Protein AF-A0A418NE72-F1 (afdb_monomer_lite)

Foldseek 3Di:
DVVVVVVVVVVCCVVVVPPPAAEEEFEDEPPDDPVNRQVVCCVVPNHRPPRHHYDYHYDDPDPPPD

Radius of gyration: 20.43 Å; chains: 1; bounding box: 55×31×47 Å

Sequence (66 aa):
MRSLKRRLDALDRAANPPAFKPWHRIILDEGQSEEDGIAAYEAEHGPLGEDSCFFIRFISPEPRHA

Secondary structure (DSSP, 8-state):
-HHHHHHHHHHHHHHS------EEEEEEETT--HHHHHHHHHHHH----TT-EEEEEEEPPP----

Structure (mmCIF, N/CA/C/O backbone):
data_AF-A0A418NE72-F1
#
_entry.id   AF-A0A418NE72-F1
#
loop_
_atom_site.group_PDB
_atom_site.id
_atom_site.type_symbol
_atom_site.label_atom_id
_atom_site.label_alt_id
_atom_site.label_comp_id
_atom_site.label_asym_id
_atom_site.label_entity_id
_atom_site.label_seq_id
_atom_site.pdbx_PDB_ins_code
_atom_site.Cartn_x
_atom_site.Cartn_y
_atom_site.Cartn_z
_atom_site.occupancy
_atom_site.B_iso_or_equiv
_atom_site.auth_seq_id
_atom_site.auth_comp_id
_atom_site.auth_asym_id
_atom_site.auth_atom_id
_atom_site.pdbx_PDB_model_num
ATOM 1 N N . MET A 1 1 ? 18.137 20.993 -35.006 1.00 56.84 1 MET A N 1
ATOM 2 C CA . MET A 1 1 ? 18.150 20.920 -33.521 1.00 56.84 1 MET A CA 1
ATOM 3 C C . MET A 1 1 ? 17.190 19.896 -32.889 1.00 56.84 1 MET A C 1
ATOM 5 O O . MET A 1 1 ? 17.519 19.395 -31.825 1.00 56.84 1 MET A O 1
ATOM 9 N N . ARG A 1 2 ? 16.056 19.504 -33.505 1.00 62.22 2 ARG A N 1
ATOM 10 C CA . ARG A 1 2 ? 15.110 18.512 -32.920 1.00 62.22 2 ARG A CA 1
ATOM 11 C C . ARG A 1 2 ? 15.694 17.113 -32.629 1.00 62.22 2 ARG A C 1
ATOM 13 O O . ARG A 1 2 ? 15.206 16.435 -31.735 1.00 62.22 2 ARG A O 1
ATOM 20 N N . SER A 1 3 ? 16.720 16.687 -33.369 1.00 77.19 3 SER A N 1
ATOM 21 C CA . SER A 1 3 ? 17.343 15.356 -33.236 1.00 77.19 3 SER A CA 1
ATOM 22 C C . SER A 1 3 ? 18.236 15.221 -31.992 1.00 77.19 3 SER A C 1
ATOM 24 O O . SER A 1 3 ? 18.194 14.196 -31.315 1.00 77.19 3 SER A O 1
ATOM 26 N N . LEU A 1 4 ? 18.985 16.274 -31.638 1.00 85.81 4 LEU A N 1
ATOM 27 C CA . LEU A 1 4 ? 19.892 16.249 -30.485 1.00 85.81 4 LEU A CA 1
ATOM 28 C C . LEU A 1 4 ? 19.121 16.181 -29.161 1.00 85.81 4 LEU A C 1
ATOM 30 O O . LEU A 1 4 ? 19.455 15.365 -28.312 1.00 85.81 4 LEU A O 1
ATOM 34 N N . LYS A 1 5 ? 18.041 16.964 -29.031 1.00 83.56 5 LYS A N 1
ATOM 35 C CA . LYS A 1 5 ? 17.171 16.941 -27.846 1.00 83.56 5 LYS A CA 1
ATOM 36 C C . LYS A 1 5 ? 16.594 15.544 -27.590 1.00 83.56 5 LYS A C 1
ATOM 38 O O . LYS A 1 5 ? 16.700 15.038 -26.488 1.00 83.56 5 LYS A O 1
ATOM 43 N N . ARG A 1 6 ? 16.084 14.877 -28.632 1.00 81.81 6 ARG A N 1
ATOM 44 C CA . ARG A 1 6 ? 15.546 13.507 -28.518 1.00 81.81 6 ARG A CA 1
ATOM 45 C C . ARG A 1 6 ? 16.590 12.486 -28.071 1.00 81.81 6 ARG A C 1
ATOM 47 O O . ARG A 1 6 ? 16.262 11.576 -27.323 1.00 81.81 6 ARG A O 1
ATOM 54 N N . ARG A 1 7 ? 17.828 12.613 -28.556 1.00 86.12 7 ARG A N 1
ATOM 55 C CA . ARG A 1 7 ? 18.938 11.742 -28.146 1.00 86.12 7 ARG A CA 1
ATOM 56 C C . ARG A 1 7 ? 19.323 11.970 -26.690 1.00 86.12 7 ARG A C 1
ATOM 58 O O . ARG A 1 7 ? 19.562 10.998 -25.986 1.00 86.12 7 ARG A O 1
ATOM 65 N N . LEU A 1 8 ? 19.343 13.227 -26.252 1.00 87.50 8 LEU A N 1
ATOM 66 C CA . LEU A 1 8 ? 19.612 13.570 -24.861 1.00 87.50 8 LEU A CA 1
ATOM 67 C C . LEU A 1 8 ? 18.506 13.045 -23.936 1.00 87.50 8 LEU A C 1
ATOM 69 O O . LEU A 1 8 ? 18.820 12.365 -22.970 1.00 87.50 8 LEU A O 1
ATOM 73 N N . ASP A 1 9 ? 17.234 13.245 -24.293 1.00 81.44 9 ASP A N 1
ATOM 74 C CA . ASP A 1 9 ? 16.088 12.730 -23.528 1.00 81.44 9 ASP A CA 1
ATOM 75 C C . ASP A 1 9 ? 16.100 11.189 -23.437 1.00 81.44 9 ASP A C 1
ATOM 77 O O . ASP A 1 9 ? 15.707 10.612 -22.426 1.00 81.44 9 ASP A O 1
ATOM 81 N N . ALA A 1 10 ? 16.548 10.500 -24.493 1.00 84.69 10 ALA A N 1
ATOM 82 C CA . ALA A 1 10 ? 16.667 9.042 -24.494 1.00 84.69 10 ALA A CA 1
ATOM 83 C C . ALA A 1 10 ? 17.805 8.545 -23.588 1.00 84.69 10 ALA A C 1
ATOM 85 O O . ALA A 1 10 ? 17.631 7.547 -22.895 1.00 84.69 10 ALA A O 1
ATOM 86 N N . LEU A 1 11 ? 18.949 9.238 -23.586 1.00 87.38 11 LEU A N 1
ATOM 87 C CA . LEU A 1 11 ? 20.069 8.926 -22.694 1.00 87.38 11 LEU A CA 1
ATOM 88 C C . LEU A 1 11 ? 19.716 9.212 -21.233 1.00 87.38 11 LEU A C 1
ATOM 90 O O . LEU A 1 11 ? 20.021 8.393 -20.375 1.00 87.38 11 LEU A O 1
ATOM 94 N N . ASP A 1 12 ? 19.027 10.320 -20.963 1.00 82.25 12 ASP A N 1
AT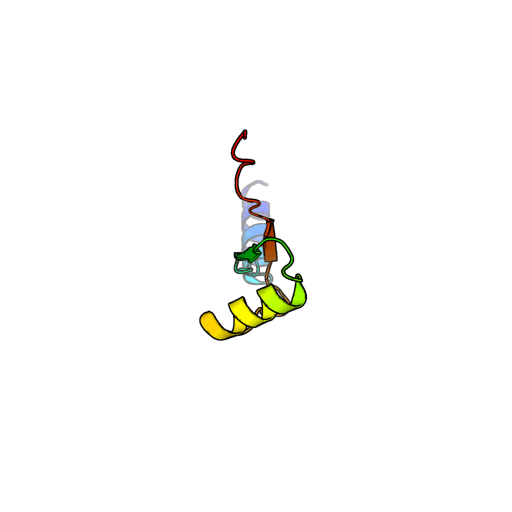OM 95 C CA . ASP A 1 12 ? 18.575 10.674 -19.619 1.00 82.25 12 ASP A CA 1
ATOM 96 C C . ASP A 1 12 ? 17.569 9.655 -19.072 1.00 82.25 12 ASP A C 1
ATOM 98 O O . ASP A 1 12 ? 17.742 9.162 -17.968 1.00 82.25 12 ASP A O 1
ATOM 102 N N . ARG A 1 13 ? 16.590 9.216 -19.875 1.00 78.12 13 ARG A N 1
ATOM 103 C CA . ARG A 1 13 ? 15.665 8.135 -19.480 1.00 78.12 13 ARG A CA 1
ATOM 104 C C . ARG A 1 13 ? 16.335 6.776 -19.304 1.00 78.12 13 ARG A C 1
ATOM 106 O O . ARG A 1 13 ? 15.826 5.953 -18.556 1.00 78.12 13 ARG A O 1
ATOM 113 N N . ALA A 1 14 ? 17.416 6.502 -20.029 1.00 78.38 14 ALA A N 1
ATOM 114 C CA . ALA A 1 14 ? 18.168 5.262 -19.866 1.00 78.38 14 ALA A CA 1
ATOM 115 C C . ALA A 1 14 ? 19.040 5.293 -18.600 1.00 78.38 14 ALA A C 1
ATOM 117 O O . ALA A 1 14 ? 19.189 4.268 -17.942 1.00 78.38 14 ALA A O 1
ATOM 118 N N . ALA A 1 15 ? 19.596 6.460 -18.261 1.00 81.00 15 ALA A N 1
ATOM 119 C CA . ALA A 1 15 ? 20.374 6.675 -17.044 1.00 81.00 15 ALA A CA 1
ATOM 120 C C . ALA A 1 15 ? 19.486 6.777 -15.792 1.00 81.00 15 ALA A C 1
ATOM 122 O O . ALA A 1 15 ? 19.850 6.268 -14.738 1.00 81.00 15 ALA A O 1
ATOM 123 N N . ASN A 1 16 ? 18.312 7.393 -15.937 1.00 73.88 16 ASN A N 1
ATOM 124 C CA . ASN A 1 16 ? 17.300 7.603 -14.911 1.00 73.88 16 ASN A CA 1
ATOM 125 C C . ASN A 1 16 ? 15.977 6.981 -15.388 1.00 73.88 16 ASN A C 1
ATOM 127 O O . ASN A 1 16 ? 15.058 7.712 -15.783 1.00 73.88 16 ASN A O 1
ATOM 131 N N . PRO A 1 17 ? 15.866 5.639 -15.426 1.00 70.50 17 PRO A N 1
ATOM 132 C CA . PRO A 1 17 ? 14.598 5.006 -15.754 1.00 70.50 17 PRO A CA 1
ATOM 133 C C . PRO A 1 17 ? 13.533 5.544 -14.793 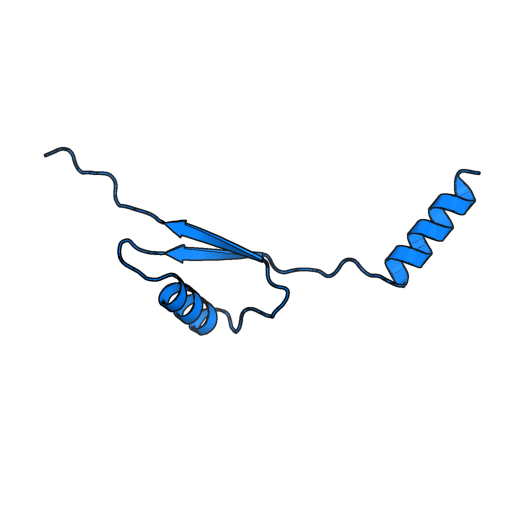1.00 70.50 17 PRO A C 1
ATOM 135 O O . PRO A 1 17 ? 13.796 5.613 -13.589 1.00 70.50 17 PRO A O 1
ATOM 138 N N . PRO A 1 18 ? 12.353 5.971 -15.285 1.00 63.75 18 PRO A N 1
ATOM 139 C CA . PRO A 1 18 ? 11.287 6.402 -14.398 1.00 63.75 18 PRO A CA 1
ATOM 140 C C . PRO A 1 18 ? 11.014 5.262 -13.423 1.00 63.75 18 PRO A C 1
ATOM 142 O O . PRO A 1 18 ? 10.646 4.164 -13.846 1.00 63.75 18 PRO A O 1
ATOM 145 N N . ALA A 1 19 ? 11.263 5.514 -12.137 1.00 66.75 19 ALA A N 1
ATOM 146 C CA . ALA A 1 19 ? 11.018 4.544 -11.088 1.00 66.75 19 ALA A CA 1
ATOM 147 C C . ALA A 1 19 ? 9.538 4.169 -11.171 1.00 66.75 19 ALA A C 1
ATOM 149 O O . ALA A 1 19 ? 8.661 5.010 -10.958 1.00 66.75 19 ALA A O 1
ATOM 150 N N . PHE A 1 20 ? 9.251 2.931 -11.568 1.00 65.44 20 PHE A N 1
ATOM 151 C CA . PHE A 1 20 ? 7.903 2.408 -11.460 1.00 65.44 20 PHE A CA 1
ATOM 152 C C . PHE A 1 20 ? 7.574 2.376 -9.969 1.00 65.44 20 PHE A C 1
ATOM 154 O O . PHE A 1 20 ? 8.104 1.548 -9.233 1.00 65.44 20 PHE A O 1
ATOM 161 N N . LYS A 1 21 ? 6.748 3.323 -9.528 1.00 66.31 21 LYS A N 1
ATOM 162 C CA . LYS A 1 21 ? 6.219 3.355 -8.171 1.00 66.31 21 LYS A CA 1
ATOM 163 C C . LYS A 1 21 ? 4.866 2.655 -8.193 1.00 66.31 21 LYS A C 1
ATOM 165 O O . LYS A 1 21 ? 3.951 3.164 -8.851 1.00 66.31 21 LYS A O 1
ATOM 170 N N . PRO A 1 22 ? 4.733 1.477 -7.564 1.00 70.31 22 PRO A N 1
ATOM 171 C CA . PRO A 1 22 ? 3.442 0.823 -7.476 1.00 70.31 22 PRO A CA 1
ATOM 172 C C . PRO A 1 22 ? 2.482 1.719 -6.682 1.00 70.31 22 PRO A C 1
ATOM 174 O O . PRO A 1 22 ? 2.845 2.324 -5.670 1.00 70.31 22 PRO A O 1
ATOM 177 N N . TRP A 1 23 ? 1.262 1.850 -7.200 1.00 78.75 23 TRP A N 1
ATOM 178 C CA . TRP A 1 23 ? 0.179 2.555 -6.526 1.00 78.75 23 TRP A CA 1
ATOM 179 C C . TRP A 1 23 ? -0.675 1.543 -5.777 1.00 78.75 23 TRP A C 1
ATOM 181 O O . TRP A 1 23 ? -1.242 0.637 -6.390 1.00 78.75 23 TRP A O 1
ATOM 191 N N . HIS A 1 24 ? -0.795 1.726 -4.467 1.00 81.75 24 HI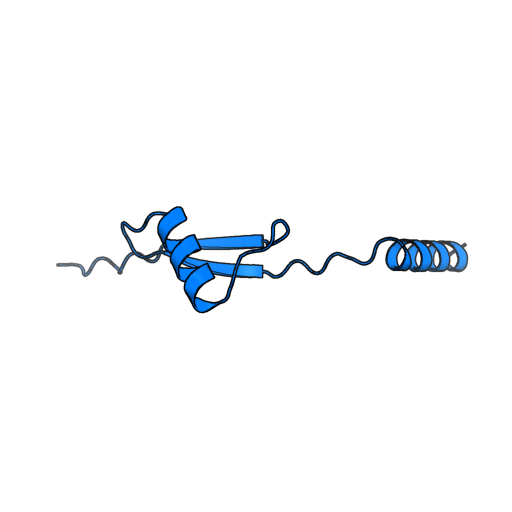S A N 1
ATOM 192 C CA . HIS A 1 24 ? -1.574 0.863 -3.589 1.00 81.75 24 HIS A CA 1
ATOM 193 C C . HIS A 1 24 ? -2.844 1.587 -3.137 1.00 81.75 24 HIS A C 1
ATOM 195 O O . HIS A 1 24 ? -2.842 2.789 -2.860 1.00 81.75 24 HIS A O 1
ATOM 201 N N . ARG A 1 25 ? -3.962 0.862 -3.081 1.00 84.12 25 ARG A N 1
ATOM 202 C CA . ARG A 1 25 ? -5.230 1.391 -2.569 1.00 84.12 25 ARG A CA 1
ATOM 203 C C . ARG A 1 25 ? -5.551 0.691 -1.261 1.00 84.12 25 ARG A C 1
ATOM 205 O O . ARG A 1 25 ? -5.836 -0.502 -1.283 1.00 84.12 25 ARG A O 1
ATOM 212 N N . ILE A 1 26 ? -5.557 1.450 -0.171 1.00 85.44 26 ILE A N 1
ATOM 213 C CA . ILE A 1 26 ? -5.882 0.959 1.168 1.00 85.44 26 ILE A CA 1
ATOM 214 C C . ILE A 1 26 ? -7.248 1.539 1.533 1.00 85.44 26 ILE A C 1
ATOM 216 O O . ILE A 1 26 ? -7.465 2.752 1.476 1.00 85.44 26 ILE A O 1
ATOM 220 N N . ILE A 1 27 ? -8.206 0.662 1.816 1.00 82.94 27 ILE A N 1
ATOM 221 C CA . ILE A 1 27 ? -9.553 1.054 2.233 1.00 82.94 27 ILE A CA 1
ATOM 222 C C . ILE A 1 27 ? -9.601 0.869 3.739 1.00 82.94 27 ILE A C 1
ATOM 224 O O . ILE A 1 27 ? -9.307 -0.224 4.211 1.00 82.94 27 ILE A O 1
ATOM 228 N N . LEU A 1 28 ? -9.934 1.937 4.457 1.00 82.44 28 LEU A N 1
ATOM 229 C CA . LEU A 1 28 ? -10.101 1.889 5.903 1.00 82.44 28 LEU A CA 1
ATOM 230 C C . LEU A 1 28 ? -11.583 1.839 6.238 1.00 82.44 28 LEU A C 1
ATOM 232 O O . LEU A 1 28 ? -12.379 2.608 5.680 1.00 82.44 28 LEU A O 1
ATOM 236 N N . ASP A 1 29 ? -11.919 0.964 7.175 1.00 79.44 29 ASP A N 1
ATOM 237 C CA . ASP A 1 29 ? -13.235 0.944 7.793 1.00 79.44 29 ASP A CA 1
ATOM 238 C C . ASP A 1 29 ? -13.370 2.074 8.826 1.00 79.44 29 ASP A C 1
ATOM 240 O O . ASP A 1 29 ? -12.392 2.634 9.333 1.00 79.44 29 ASP A O 1
ATOM 244 N N . GLU A 1 30 ? -14.609 2.446 9.137 1.00 77.06 30 GLU A N 1
ATOM 245 C CA . GLU A 1 30 ? -14.888 3.492 10.117 1.00 77.06 30 GLU A CA 1
ATOM 246 C C . GLU A 1 30 ? -14.367 3.103 11.511 1.00 77.06 30 GLU A C 1
ATOM 248 O O . GLU A 1 30 ? -14.715 2.059 12.060 1.00 77.06 30 GLU A O 1
ATOM 253 N N . GLY A 1 31 ? -13.519 3.961 12.084 1.00 79.69 31 GLY A N 1
ATOM 254 C CA . GLY A 1 31 ? -12.857 3.716 13.368 1.00 79.69 31 GLY A CA 1
ATOM 255 C C . GLY A 1 31 ? -11.537 2.942 13.275 1.00 79.69 31 GLY A C 1
ATOM 256 O O . GLY A 1 31 ? -10.877 2.783 14.300 1.00 79.69 31 GLY A O 1
ATOM 257 N N . GLN A 1 32 ? -11.122 2.504 12.082 1.00 81.44 32 GLN A N 1
ATOM 258 C CA . GLN A 1 32 ? -9.814 1.888 11.866 1.00 81.44 32 GLN A CA 1
ATOM 259 C C . GLN A 1 32 ? -8.717 2.956 11.761 1.00 81.44 32 GLN A C 1
ATOM 261 O O . GLN A 1 32 ? -8.894 3.982 11.096 1.00 81.44 32 GLN A O 1
ATOM 266 N N . SER A 1 33 ? -7.575 2.717 12.412 1.00 85.62 33 SER A N 1
ATOM 267 C CA . SER A 1 33 ? -6.409 3.588 12.273 1.00 85.62 33 SER A CA 1
ATOM 268 C C . SER A 1 33 ? -5.703 3.358 10.932 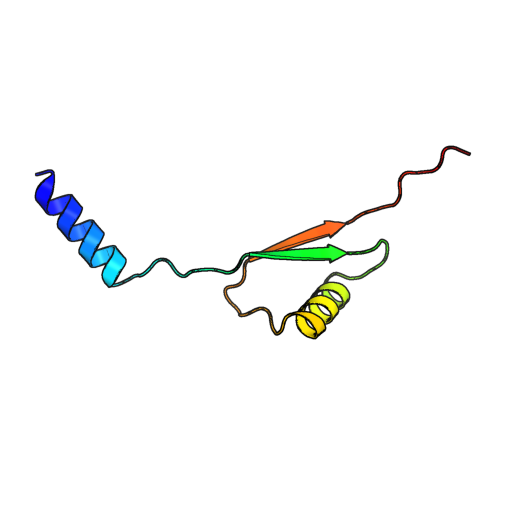1.00 85.62 33 SER A C 1
ATOM 270 O O . SER A 1 33 ? -5.805 2.291 10.321 1.00 85.62 33 SER A O 1
ATOM 272 N N . GLU A 1 34 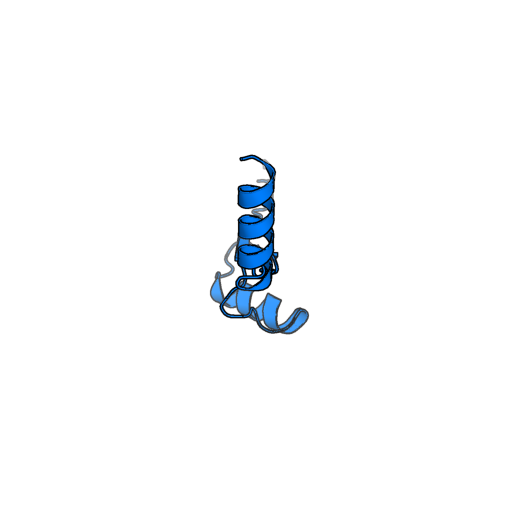? -4.965 4.365 10.464 1.00 84.56 34 GLU A N 1
ATOM 273 C CA . GLU A 1 34 ? -4.175 4.242 9.234 1.00 84.56 34 GLU A CA 1
ATOM 274 C C . GLU A 1 34 ? -3.087 3.166 9.364 1.00 84.56 34 GLU A C 1
ATOM 276 O O . GLU A 1 34 ? -2.883 2.390 8.432 1.00 84.56 34 GLU A O 1
ATOM 281 N N . GLU A 1 35 ? -2.444 3.075 10.534 1.00 86.75 35 GLU A N 1
ATOM 282 C CA . GLU A 1 35 ? -1.428 2.060 10.840 1.00 86.75 35 GLU A CA 1
ATOM 283 C C . GLU A 1 35 ? -2.006 0.643 10.757 1.00 86.75 35 GLU A C 1
ATOM 285 O O . GLU A 1 35 ? -1.414 -0.223 10.112 1.00 86.75 35 GLU A O 1
ATOM 290 N N . ASP A 1 36 ? -3.193 0.416 11.327 1.00 87.88 36 ASP A N 1
ATOM 291 C CA . ASP A 1 36 ? -3.848 -0.895 11.292 1.00 87.88 36 ASP A CA 1
ATOM 292 C C . ASP A 1 36 ? -4.234 -1.305 9.867 1.00 87.88 36 ASP A C 1
ATOM 294 O O . ASP A 1 36 ? -4.126 -2.475 9.497 1.00 87.88 36 ASP A O 1
ATOM 298 N N . GLY A 1 37 ? -4.688 -0.355 9.045 1.00 87.62 37 GLY A N 1
ATOM 299 C CA . GLY A 1 37 ? -5.038 -0.646 7.657 1.00 87.62 37 GLY A CA 1
ATOM 300 C C . GLY A 1 37 ? -3.834 -0.874 6.754 1.00 87.62 37 GLY A C 1
ATOM 301 O O . GLY A 1 37 ? -3.898 -1.723 5.864 1.00 87.62 37 GLY A O 1
ATOM 302 N N . ILE A 1 38 ? -2.723 -0.172 6.995 1.00 87.75 38 ILE A N 1
ATOM 303 C CA . ILE A 1 38 ? -1.449 -0.453 6.325 1.00 87.75 38 ILE A CA 1
ATOM 304 C C . ILE A 1 38 ? -0.961 -1.850 6.713 1.00 87.75 38 ILE A C 1
ATOM 306 O O . ILE A 1 38 ? -0.676 -2.652 5.828 1.00 87.75 38 ILE A O 1
ATOM 310 N N . ALA A 1 39 ? -0.954 -2.183 8.005 1.00 88.50 39 ALA A N 1
ATOM 311 C CA . ALA A 1 39 ? -0.529 -3.498 8.477 1.00 88.50 39 ALA A CA 1
ATOM 312 C C . ALA A 1 39 ? -1.394 -4.632 7.896 1.00 88.50 39 ALA A C 1
ATOM 314 O O . ALA A 1 39 ? -0.868 -5.660 7.468 1.00 88.50 39 ALA A O 1
ATOM 315 N N . ALA A 1 40 ? -2.716 -4.441 7.830 1.00 88.50 40 ALA A N 1
ATOM 316 C CA . ALA A 1 40 ? -3.627 -5.398 7.203 1.00 88.50 40 ALA A CA 1
ATOM 317 C C . ALA A 1 40 ? -3.350 -5.561 5.698 1.00 88.50 40 ALA A C 1
ATOM 319 O O . ALA A 1 40 ? -3.309 -6.684 5.196 1.00 88.50 40 ALA A O 1
ATOM 320 N N . TYR A 1 41 ? -3.107 -4.456 4.988 1.00 88.19 41 TYR A N 1
ATOM 321 C CA . TYR A 1 41 ? -2.756 -4.475 3.570 1.00 88.19 41 TYR A CA 1
ATOM 322 C C . TYR A 1 41 ? -1.436 -5.216 3.316 1.00 88.19 41 TYR A C 1
ATOM 324 O O . TYR A 1 41 ? -1.356 -6.061 2.423 1.00 88.19 41 TYR A O 1
ATOM 332 N N . GLU A 1 42 ? -0.405 -4.932 4.114 1.00 89.06 42 GLU A N 1
ATOM 333 C CA . GLU A 1 42 ? 0.903 -5.576 3.991 1.00 89.06 42 GLU A CA 1
ATOM 334 C C . GLU A 1 42 ? 0.854 -7.072 4.314 1.00 89.06 42 GLU A C 1
ATOM 336 O O . GLU A 1 42 ? 1.562 -7.861 3.684 1.00 89.06 42 GLU A O 1
ATOM 341 N N . ALA A 1 43 ? -0.011 -7.487 5.244 1.00 88.19 43 ALA A N 1
ATOM 342 C CA . ALA A 1 43 ? -0.227 -8.897 5.551 1.00 88.19 43 ALA A CA 1
ATOM 343 C C . ALA A 1 43 ? -0.838 -9.680 4.371 1.00 88.19 43 ALA A C 1
ATOM 345 O O . ALA A 1 43 ? -0.532 -10.861 4.204 1.00 88.19 43 ALA A O 1
ATOM 346 N N . GLU A 1 44 ? -1.677 -9.043 3.546 1.00 88.31 44 GLU A N 1
ATOM 347 C CA . GLU A 1 44 ? -2.336 -9.680 2.396 1.00 88.31 44 GLU A CA 1
ATOM 348 C C . GLU A 1 44 ? -1.509 -9.594 1.101 1.00 88.31 44 GLU A C 1
ATOM 350 O O . GLU A 1 44 ? -1.474 -10.541 0.311 1.00 88.31 44 GLU A O 1
ATOM 355 N N . HIS A 1 45 ? -0.837 -8.464 0.867 1.00 84.44 45 HIS A N 1
ATOM 356 C CA . HIS A 1 45 ? -0.191 -8.152 -0.414 1.00 84.44 45 HIS A CA 1
ATOM 357 C C . HIS A 1 45 ? 1.338 -8.061 -0.353 1.00 84.44 45 HIS A C 1
ATOM 359 O O . HIS A 1 45 ? 1.986 -7.965 -1.398 1.00 84.44 45 HIS A O 1
ATOM 365 N N . GLY A 1 46 ? 1.916 -8.141 0.844 1.00 84.12 46 GLY A N 1
ATOM 366 C CA . GLY A 1 46 ? 3.338 -7.934 1.086 1.00 84.12 46 GLY A CA 1
ATOM 367 C C . GLY A 1 46 ? 3.681 -6.474 1.412 1.00 84.12 46 GLY A C 1
ATOM 368 O O . GLY A 1 46 ? 2.836 -5.588 1.284 1.00 84.12 46 GLY A O 1
ATOM 369 N N . PRO A 1 47 ? 4.928 -6.218 1.840 1.00 84.62 47 PRO A N 1
ATOM 370 C CA . PRO A 1 47 ? 5.343 -4.922 2.367 1.00 84.62 47 PRO A CA 1
ATOM 371 C C . PRO A 1 47 ? 5.244 -3.804 1.323 1.00 84.62 47 PRO A C 1
ATOM 373 O O . PRO A 1 47 ? 5.644 -3.975 0.166 1.00 84.62 47 PRO A O 1
ATOM 376 N N . LEU A 1 48 ? 4.775 -2.635 1.756 1.00 80.56 48 LEU A N 1
ATOM 377 C CA . LEU A 1 48 ? 4.840 -1.403 0.984 1.00 80.56 48 LEU A CA 1
ATOM 378 C C . LEU A 1 48 ? 6.305 -0.953 0.963 1.00 80.56 48 LEU A C 1
ATOM 380 O O . LEU A 1 48 ? 6.876 -0.573 1.981 1.00 80.56 48 LEU A O 1
ATOM 384 N N . GLY A 1 49 ? 6.954 -1.018 -0.199 1.00 74.12 49 GLY A N 1
ATOM 385 C CA . GLY A 1 49 ? 8.324 -0.514 -0.336 1.00 74.12 49 GLY A CA 1
ATOM 386 C C . GLY A 1 49 ? 8.400 0.994 -0.058 1.00 74.12 49 GLY A C 1
ATOM 387 O O . GLY A 1 49 ? 7.418 1.700 -0.286 1.00 74.12 49 GLY A O 1
ATOM 388 N N . GLU A 1 50 ? 9.569 1.502 0.353 1.00 69.50 50 GLU A N 1
ATOM 389 C CA . GLU A 1 50 ? 9.804 2.925 0.701 1.00 69.50 50 GLU A CA 1
ATOM 390 C C . GLU A 1 50 ? 9.376 3.927 -0.391 1.00 69.50 50 GLU A C 1
ATOM 392 O O . GLU A 1 50 ? 9.075 5.083 -0.104 1.00 69.50 50 GLU A O 1
ATOM 397 N N . ASP A 1 51 ? 9.312 3.486 -1.648 1.00 64.31 51 ASP A N 1
ATOM 398 C CA . ASP A 1 51 ? 8.948 4.307 -2.803 1.00 64.31 51 ASP A CA 1
ATOM 399 C C . ASP A 1 51 ? 7.480 4.181 -3.244 1.00 64.31 51 ASP A C 1
ATOM 401 O O . ASP A 1 51 ? 7.099 4.743 -4.275 1.00 64.31 51 ASP A O 1
ATOM 405 N N . SER A 1 52 ? 6.652 3.461 -2.492 1.00 63.97 52 SER A N 1
ATOM 406 C CA . SER A 1 52 ? 5.259 3.182 -2.846 1.00 63.97 52 SER A CA 1
ATOM 407 C C . SER A 1 52 ? 4.363 4.403 -2.624 1.00 63.97 52 SER A C 1
ATOM 409 O O . SER A 1 52 ? 4.482 5.113 -1.628 1.00 63.97 52 SER A O 1
ATOM 411 N N . CYS A 1 53 ? 3.424 4.646 -3.539 1.00 64.75 53 CYS A N 1
ATOM 412 C CA . CYS A 1 53 ? 2.391 5.665 -3.350 1.00 64.75 53 CYS A CA 1
ATOM 413 C C . CYS A 1 53 ? 1.093 4.986 -2.902 1.00 64.75 53 CYS A C 1
ATOM 415 O O . CYS A 1 53 ? 0.664 4.024 -3.540 1.00 64.75 53 CYS A O 1
ATOM 417 N N . PHE A 1 54 ? 0.438 5.483 -1.849 1.00 66.75 54 PHE A N 1
ATOM 418 C CA . PHE A 1 54 ? -0.846 4.936 -1.405 1.00 66.75 54 PHE A CA 1
ATOM 419 C C . PHE A 1 54 ? -1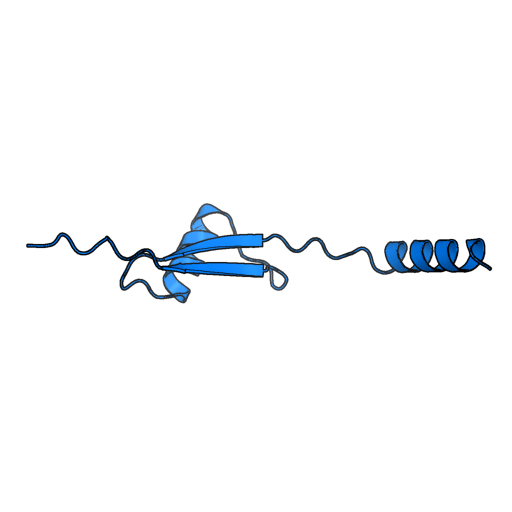.920 6.005 -1.202 1.00 66.75 54 PHE A C 1
ATOM 421 O O . PHE A 1 54 ? -1.641 7.143 -0.833 1.00 66.75 54 PHE A O 1
ATOM 428 N N . PHE A 1 55 ? -3.167 5.616 -1.480 1.00 67.94 55 PHE A N 1
ATOM 429 C CA . PHE A 1 55 ? -4.364 6.398 -1.180 1.00 67.94 55 PHE A CA 1
ATOM 430 C C . PHE A 1 55 ? -5.168 5.697 -0.092 1.00 67.94 55 PHE A C 1
ATOM 432 O O . PHE A 1 55 ? -5.510 4.521 -0.242 1.00 67.94 55 PHE A O 1
ATOM 439 N N . ILE A 1 56 ? -5.518 6.453 0.945 1.00 69.19 56 ILE A N 1
ATOM 440 C CA . ILE A 1 56 ? -6.415 6.028 2.015 1.00 69.19 56 ILE A CA 1
ATOM 441 C C . ILE A 1 56 ? -7.823 6.530 1.691 1.00 69.19 56 ILE A C 1
ATOM 443 O O . ILE A 1 56 ? -8.033 7.726 1.478 1.00 69.19 56 ILE A O 1
ATOM 447 N N . ARG A 1 57 ? -8.798 5.618 1.624 1.00 69.81 57 ARG A N 1
ATOM 448 C CA . ARG A 1 57 ? -10.217 5.963 1.464 1.00 69.81 57 ARG A CA 1
ATOM 449 C C . ARG A 1 57 ? -11.014 5.429 2.647 1.00 69.81 57 ARG A C 1
ATOM 451 O O . ARG A 1 57 ? -11.114 4.218 2.804 1.00 69.81 57 ARG A O 1
ATOM 458 N N . PHE A 1 58 ? -11.635 6.334 3.397 1.00 67.81 58 PHE A N 1
ATOM 459 C CA . PHE A 1 58 ? -12.628 6.001 4.417 1.00 67.81 58 PHE A CA 1
ATOM 460 C C . PHE A 1 58 ? -13.984 5.753 3.752 1.00 67.81 58 PHE A C 1
ATOM 462 O O . PHE A 1 58 ? -14.455 6.584 2.966 1.00 67.81 58 PHE A O 1
ATOM 469 N N . ILE A 1 59 ? -14.611 4.615 4.044 1.00 67.50 59 ILE A N 1
ATOM 470 C CA . ILE A 1 59 ? -16.000 4.342 3.660 1.00 67.50 59 ILE A CA 1
ATOM 471 C C . ILE A 1 59 ? -16.831 4.343 4.944 1.00 67.50 59 ILE A C 1
ATOM 473 O O . ILE A 1 59 ? -16.823 3.368 5.685 1.00 67.50 59 ILE A O 1
ATOM 477 N N . SER A 1 60 ? -17.545 5.439 5.210 1.00 62.22 60 SER A N 1
ATOM 478 C CA . SER A 1 60 ? -18.606 5.437 6.224 1.00 62.22 60 SER A CA 1
ATOM 479 C C . SER A 1 60 ? -19.889 4.898 5.574 1.00 62.22 60 SER A C 1
ATOM 481 O O . SER A 1 60 ? -20.197 5.293 4.439 1.00 62.22 60 SER A O 1
ATOM 483 N N . PRO A 1 61 ? -20.616 3.964 6.212 1.00 62.66 61 PRO A N 1
ATOM 484 C CA . PRO A 1 61 ? -21.906 3.516 5.712 1.00 62.66 61 PRO A CA 1
ATOM 485 C C . PRO A 1 61 ? -22.865 4.709 5.625 1.00 62.66 61 PRO A C 1
ATOM 487 O O . PRO A 1 61 ? -22.919 5.539 6.530 1.00 62.66 61 PRO A O 1
ATOM 490 N N . GLU A 1 62 ? -23.630 4.800 4.530 1.00 62.84 62 GLU A N 1
ATOM 491 C CA . GLU A 1 62 ? -24.653 5.840 4.384 1.00 62.84 62 GLU A CA 1
ATOM 492 C C . GLU A 1 62 ? -25.541 5.874 5.638 1.00 62.84 62 GLU A C 1
ATOM 494 O O . GLU A 1 62 ? -25.997 4.811 6.085 1.00 62.84 62 GLU A O 1
ATOM 499 N N . PRO A 1 63 ? -25.814 7.062 6.212 1.00 62.09 63 PRO A N 1
ATOM 500 C CA . PRO A 1 63 ? -26.749 7.161 7.312 1.00 62.09 63 PRO A CA 1
ATOM 501 C C . PRO A 1 63 ? -28.096 6.642 6.811 1.00 62.09 63 PRO A C 1
ATOM 503 O O . PRO A 1 63 ? -28.754 7.269 5.980 1.00 62.09 63 PRO A O 1
ATOM 506 N N . ARG A 1 64 ? -28.514 5.468 7.298 1.00 59.06 64 ARG A N 1
ATOM 507 C CA . ARG A 1 64 ? -29.896 5.021 7.135 1.00 59.06 64 ARG A CA 1
ATOM 508 C C . ARG A 1 64 ? -30.748 6.056 7.852 1.00 59.06 64 ARG A C 1
ATOM 510 O O . ARG A 1 64 ? -30.758 6.082 9.078 1.00 59.06 64 ARG A O 1
ATOM 517 N N . HIS A 1 65 ? -31.396 6.932 7.087 1.00 54.78 65 HIS A N 1
ATOM 518 C CA . HIS A 1 65 ? -32.422 7.828 7.599 1.00 54.78 65 HIS A CA 1
ATOM 519 C C . HIS A 1 65 ? -33.432 6.980 8.386 1.00 54.78 65 HIS A C 1
ATOM 521 O O . HIS A 1 65 ? -34.131 6.152 7.799 1.00 54.78 65 HIS A O 1
ATOM 527 N N . ALA A 1 66 ? -33.418 7.137 9.708 1.00 48.59 66 ALA A N 1
ATOM 528 C CA . ALA A 1 66 ? -34.388 6.580 10.641 1.00 48.59 66 ALA A CA 1
ATOM 529 C C . ALA A 1 66 ? -35.360 7.684 11.057 1.00 48.59 66 ALA A C 1
ATOM 531 O O . ALA A 1 66 ? -34.893 8.839 11.210 1.00 48.59 66 ALA A O 1
#

Organism: NCBI:txid2306995

pLDDT: mean 76.16, std 10.33, range [48.59, 89.06]